Protein AF-A0A6I1Q854-F1 (afdb_monomer_lite)

Sequence (108 aa):
MSERVNPLLNLDDFATKTPEKKPKPAPEAIEKLAVENGFPSRQPGRVKEAEPARKQRRYTTGRNVQIPIKGTAETRAILDALADELHEPLGEVLARALAALRRELDAK

Structure (mmCIF, N/CA/C/O backbone):
data_AF-A0A6I1Q854-F1
#
_entry.id   AF-A0A6I1Q854-F1
#
loop_
_atom_site.group_PDB
_atom_site.id
_atom_site.type_symbol
_atom_site.label_atom_id
_atom_site.label_alt_id
_atom_site.label_comp_id
_atom_site.label_asym_id
_atom_site.label_entity_id
_atom_site.label_seq_id
_atom_site.pdbx_PDB_ins_code
_atom_site.Cartn_x
_atom_site.Cartn_y
_atom_site.Cartn_z
_atom_site.occupancy
_atom_site.B_iso_or_equiv
_atom_site.auth_seq_id
_atom_site.auth_comp_id
_atom_site.auth_asym_id
_atom_site.auth_atom_id
_atom_site.pdbx_PDB_model_num
ATOM 1 N N . MET A 1 1 ? -7.515 -8.474 -80.815 1.00 44.38 1 MET A N 1
ATOM 2 C CA . MET A 1 1 ? -7.045 -9.01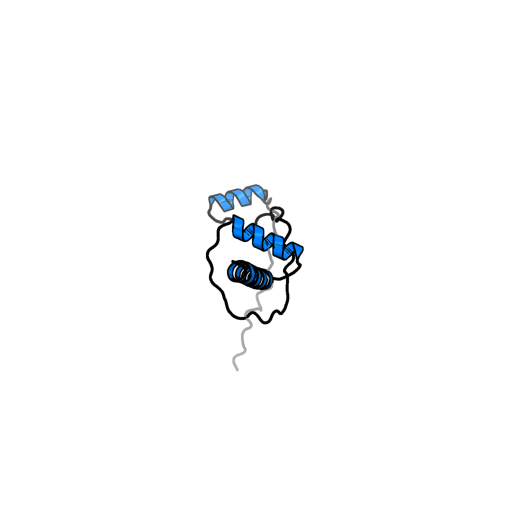4 -79.523 1.00 44.38 1 MET A CA 1
ATOM 3 C C . MET A 1 1 ? -5.680 -8.397 -79.263 1.00 44.38 1 MET A C 1
ATOM 5 O O . MET A 1 1 ? -4.731 -8.814 -79.906 1.00 44.38 1 MET A O 1
ATOM 9 N N . SER A 1 2 ? -5.590 -7.330 -78.459 1.00 60.78 2 SER A N 1
ATOM 10 C CA . SER A 1 2 ? -4.287 -6.733 -78.125 1.00 60.78 2 SER A CA 1
ATOM 11 C C . SER A 1 2 ? -3.574 -7.636 -77.133 1.00 60.78 2 SER A C 1
ATOM 13 O O . SER A 1 2 ? -4.046 -7.837 -76.014 1.00 60.78 2 SER A O 1
ATOM 15 N N . GLU A 1 3 ? -2.464 -8.204 -77.580 1.00 76.94 3 GLU A N 1
ATOM 16 C CA . GLU A 1 3 ? -1.572 -9.007 -76.760 1.00 76.94 3 GLU A CA 1
ATOM 17 C C . GLU A 1 3 ? -0.906 -8.106 -75.709 1.00 76.94 3 GLU A C 1
ATOM 19 O O . GLU A 1 3 ? -0.458 -6.996 -76.009 1.00 76.94 3 GLU A O 1
ATOM 24 N N . ARG A 1 4 ? -0.921 -8.532 -74.442 1.00 78.50 4 ARG A N 1
ATOM 25 C CA . ARG A 1 4 ? -0.345 -7.753 -73.339 1.00 78.50 4 ARG A CA 1
ATOM 26 C C . ARG A 1 4 ? 1.177 -7.828 -73.427 1.00 78.50 4 ARG A C 1
ATOM 28 O O . ARG A 1 4 ? 1.744 -8.902 -73.266 1.00 78.50 4 ARG A O 1
ATOM 35 N N . VAL A 1 5 ? 1.826 -6.686 -73.634 1.00 81.38 5 VAL A N 1
ATOM 36 C CA . VAL A 1 5 ? 3.290 -6.575 -73.597 1.00 81.38 5 VAL A CA 1
ATOM 37 C C . VAL A 1 5 ? 3.774 -6.858 -72.175 1.00 81.38 5 VAL A C 1
ATOM 39 O O . VAL A 1 5 ? 3.310 -6.224 -71.226 1.00 81.38 5 VAL A O 1
ATOM 42 N N . ASN A 1 6 ? 4.689 -7.817 -72.020 1.00 79.19 6 ASN A N 1
ATOM 43 C CA . ASN A 1 6 ? 5.281 -8.144 -70.727 1.00 79.19 6 ASN A CA 1
ATOM 44 C C . ASN A 1 6 ? 6.451 -7.181 -70.429 1.00 79.19 6 ASN A C 1
ATOM 46 O O . ASN A 1 6 ? 7.467 -7.240 -71.122 1.00 79.19 6 ASN A O 1
ATOM 50 N N . PRO A 1 7 ? 6.348 -6.312 -69.404 1.00 77.31 7 PRO A N 1
ATOM 51 C CA . PRO A 1 7 ? 7.379 -5.320 -69.091 1.00 77.31 7 PRO A CA 1
ATOM 52 C C . PRO A 1 7 ? 8.654 -5.925 -68.480 1.00 77.31 7 PRO A C 1
ATOM 54 O O . PRO A 1 7 ? 9.632 -5.210 -68.293 1.00 77.31 7 PRO A O 1
ATOM 57 N N . LEU A 1 8 ? 8.654 -7.221 -68.156 1.00 80.25 8 LEU A N 1
ATOM 58 C CA . LEU A 1 8 ? 9.764 -7.909 -67.489 1.00 80.25 8 LEU A CA 1
ATOM 59 C C . LEU A 1 8 ? 10.695 -8.655 -68.462 1.00 80.25 8 LEU A C 1
ATOM 61 O O . LEU A 1 8 ? 11.633 -9.303 -68.016 1.00 80.25 8 LEU A O 1
ATOM 65 N N . LEU A 1 9 ? 10.453 -8.569 -69.776 1.00 80.19 9 LEU A N 1
ATOM 66 C CA . LEU A 1 9 ? 11.263 -9.241 -70.804 1.00 80.19 9 LEU A CA 1
ATOM 67 C C . LEU A 1 9 ? 12.691 -8.680 -70.945 1.00 80.19 9 LEU A C 1
ATOM 69 O O . LEU A 1 9 ? 13.537 -9.362 -71.500 1.00 80.19 9 LEU A O 1
ATOM 73 N N . ASN A 1 10 ? 12.969 -7.474 -70.437 1.00 77.44 10 ASN A N 1
ATOM 74 C CA . ASN A 1 10 ? 14.275 -6.807 -70.553 1.00 77.44 10 ASN A CA 1
ATOM 75 C C . ASN A 1 10 ? 14.993 -6.691 -69.193 1.00 77.44 10 ASN A C 1
ATOM 77 O O . ASN A 1 10 ? 15.516 -5.630 -68.854 1.00 77.44 10 ASN A O 1
ATOM 81 N N . LEU A 1 11 ? 14.953 -7.743 -68.370 1.00 77.69 11 LEU A N 1
ATOM 82 C CA . LEU A 1 11 ? 15.587 -7.763 -67.041 1.00 77.69 11 LEU A CA 1
ATOM 83 C C . LEU A 1 11 ? 16.919 -8.523 -67.000 1.00 77.69 11 LEU A C 1
ATOM 85 O O . LEU A 1 11 ? 17.516 -8.618 -65.930 1.00 77.69 11 LEU A O 1
ATOM 89 N N . ASP A 1 12 ? 17.404 -9.026 -68.135 1.00 78.31 12 ASP A N 1
ATOM 90 C CA . ASP A 1 12 ? 18.628 -9.838 -68.191 1.00 78.31 12 ASP A CA 1
ATOM 91 C C . ASP A 1 12 ? 19.890 -9.058 -67.772 1.00 78.31 12 ASP A C 1
ATOM 93 O O . ASP A 1 12 ? 20.829 -9.638 -67.231 1.00 78.31 12 ASP A O 1
ATOM 97 N N . ASP A 1 13 ? 19.877 -7.728 -67.912 1.00 76.56 13 ASP A N 1
ATOM 98 C CA . ASP A 1 13 ? 20.961 -6.837 -67.475 1.00 76.56 13 ASP A CA 1
ATOM 99 C C . ASP A 1 13 ? 20.824 -6.373 -66.009 1.00 76.56 13 ASP A C 1
ATOM 101 O O . ASP A 1 13 ? 21.646 -5.600 -65.501 1.00 76.56 13 ASP A O 1
ATOM 105 N N . PHE A 1 14 ? 19.789 -6.824 -65.288 1.00 79.00 14 PHE A N 1
ATOM 106 C CA . PHE A 1 14 ? 19.584 -6.478 -63.883 1.00 79.00 14 PHE A CA 1
ATOM 107 C C . PHE A 1 14 ? 20.485 -7.326 -62.973 1.00 79.00 14 PHE A C 1
ATOM 109 O O . PHE A 1 14 ? 20.056 -8.286 -62.334 1.00 79.00 14 PHE A O 1
ATOM 116 N N . ALA A 1 15 ? 21.760 -6.950 -62.887 1.00 79.75 15 ALA A N 1
ATOM 117 C CA . ALA A 1 15 ? 22.711 -7.546 -61.954 1.00 79.75 15 ALA A CA 1
ATOM 118 C C . ALA A 1 15 ? 22.871 -6.685 -60.690 1.00 79.75 15 ALA A C 1
ATOM 120 O O . ALA A 1 15 ? 23.130 -5.479 -60.747 1.00 79.75 15 ALA A O 1
ATOM 121 N N . THR A 1 16 ? 22.772 -7.305 -59.511 1.00 79.88 16 THR A N 1
ATOM 122 C CA . THR A 1 16 ? 23.105 -6.632 -58.248 1.00 79.88 16 THR A CA 1
ATOM 123 C C . THR A 1 16 ? 24.612 -6.415 -58.161 1.00 79.88 16 THR A C 1
ATOM 125 O O . THR A 1 16 ? 25.382 -7.367 -58.290 1.00 79.88 16 THR A O 1
ATOM 128 N N . LYS A 1 17 ? 25.051 -5.181 -57.889 1.00 81.50 17 LYS A N 1
ATOM 129 C CA . LYS A 1 17 ? 26.473 -4.887 -57.658 1.00 81.50 17 LYS A CA 1
ATOM 130 C C . LYS A 1 17 ? 26.996 -5.705 -56.476 1.00 81.50 17 LYS A C 1
ATOM 132 O O . LYS A 1 17 ? 26.356 -5.756 -55.424 1.00 81.50 17 LYS A O 1
ATOM 137 N N . THR A 1 18 ? 28.176 -6.301 -56.626 1.00 77.88 18 THR A N 1
ATOM 138 C CA . THR A 1 18 ? 28.878 -6.955 -55.517 1.00 77.88 18 THR A CA 1
ATOM 139 C C . THR A 1 18 ? 29.158 -5.935 -54.414 1.00 77.88 18 THR A C 1
ATOM 141 O O . THR A 1 18 ? 29.731 -4.881 -54.703 1.00 77.88 18 THR A O 1
ATOM 144 N N . PRO A 1 19 ? 28.760 -6.202 -53.158 1.00 74.19 19 PRO A N 1
ATOM 145 C CA . PRO A 1 19 ? 28.925 -5.237 -52.085 1.00 74.19 19 PRO A CA 1
ATOM 146 C C . PRO A 1 19 ? 30.409 -5.069 -51.754 1.00 74.19 19 PRO A C 1
ATOM 148 O O . PRO A 1 19 ? 31.057 -5.974 -51.225 1.00 74.19 19 PRO A O 1
ATOM 151 N N . GLU A 1 20 ? 30.944 -3.884 -52.029 1.00 77.25 20 GLU A N 1
ATOM 152 C CA . GLU A 1 20 ? 32.246 -3.472 -51.517 1.00 77.25 20 GLU A CA 1
ATOM 153 C C . GLU A 1 20 ? 32.167 -3.359 -49.989 1.00 77.25 20 GLU A C 1
ATOM 155 O O . GLU A 1 20 ? 31.351 -2.612 -49.436 1.00 77.25 20 GLU A O 1
ATOM 160 N N . LYS A 1 21 ? 33.013 -4.113 -49.280 1.00 70.44 21 LYS A N 1
ATOM 161 C CA . LYS A 1 21 ? 33.097 -4.060 -47.816 1.00 70.44 21 LYS A CA 1
ATOM 162 C C . LYS A 1 21 ? 33.810 -2.778 -47.390 1.00 70.44 21 LYS A C 1
ATOM 164 O O . LYS A 1 21 ? 35.002 -2.788 -47.099 1.00 70.44 21 LYS A O 1
ATOM 169 N N . LYS A 1 22 ? 33.076 -1.667 -47.337 1.00 76.62 22 LYS A N 1
ATOM 170 C CA . LYS A 1 22 ? 33.563 -0.445 -46.685 1.00 76.62 22 LYS A CA 1
ATOM 171 C C . LYS A 1 22 ? 33.816 -0.731 -45.197 1.00 76.62 22 LYS A C 1
ATOM 173 O O . LYS A 1 22 ? 33.006 -1.438 -44.583 1.00 76.62 22 LYS A O 1
ATOM 178 N N . PRO A 1 23 ? 34.905 -0.209 -44.604 1.00 77.56 23 PRO A N 1
ATOM 179 C CA . PRO A 1 23 ? 35.154 -0.374 -43.179 1.00 77.56 23 PRO A CA 1
ATOM 180 C C . PRO A 1 23 ? 34.012 0.283 -42.402 1.00 77.56 23 PRO A C 1
ATOM 182 O O . PRO A 1 23 ? 33.728 1.469 -42.573 1.00 77.56 23 PRO A O 1
ATOM 185 N N . LYS A 1 24 ? 33.317 -0.506 -41.579 1.00 77.06 24 LYS A N 1
ATOM 186 C CA . LYS A 1 24 ? 32.287 0.029 -40.688 1.00 77.06 24 LYS A CA 1
ATOM 187 C C . LYS A 1 24 ? 32.988 0.770 -39.544 1.00 77.06 24 LYS A C 1
ATOM 189 O O . LYS A 1 24 ? 33.912 0.198 -38.963 1.00 77.06 24 LYS A O 1
ATOM 194 N N . PRO A 1 25 ? 32.582 2.008 -39.215 1.00 80.19 25 PRO A N 1
ATOM 195 C CA . PRO A 1 25 ? 33.110 2.701 -38.048 1.00 80.19 25 PRO A CA 1
ATOM 196 C C . PRO A 1 25 ? 32.794 1.919 -36.766 1.00 80.19 25 PRO A C 1
ATOM 198 O O . PRO A 1 25 ? 31.833 1.147 -36.715 1.00 80.19 25 PRO A O 1
ATOM 201 N N . ALA A 1 26 ? 33.617 2.119 -35.735 1.00 85.19 26 ALA A N 1
ATOM 202 C CA . ALA A 1 26 ? 33.412 1.499 -34.431 1.00 85.19 26 ALA A CA 1
ATOM 203 C C . ALA A 1 26 ? 32.026 1.875 -33.865 1.00 85.19 26 ALA A C 1
ATOM 205 O O . ALA A 1 26 ? 31.607 3.027 -34.015 1.00 85.19 26 ALA A O 1
ATOM 206 N N . PRO A 1 27 ? 31.321 0.946 -33.196 1.00 79.88 27 PRO A N 1
ATOM 207 C CA . PRO A 1 27 ? 29.960 1.174 -32.704 1.00 79.88 27 PRO A CA 1
ATOM 208 C C . PRO A 1 27 ? 29.870 2.377 -31.753 1.00 79.88 27 PRO A C 1
ATOM 210 O O . PRO A 1 27 ? 28.930 3.158 -31.842 1.00 79.88 27 PRO A O 1
ATOM 213 N N . GLU A 1 28 ? 30.902 2.608 -30.940 1.00 82.75 28 GLU A N 1
ATOM 214 C CA . GLU A 1 28 ? 30.983 3.764 -30.039 1.00 82.75 28 GLU A CA 1
ATOM 215 C C . GLU A 1 28 ? 30.990 5.109 -30.780 1.00 82.75 28 GLU A C 1
ATOM 217 O O . GLU A 1 28 ? 30.422 6.090 -30.306 1.00 82.75 28 GLU A O 1
ATOM 222 N N . ALA A 1 29 ? 31.622 5.178 -31.957 1.00 84.62 29 ALA A N 1
ATOM 223 C CA . ALA A 1 29 ? 31.637 6.396 -32.766 1.00 84.62 29 ALA A CA 1
ATOM 224 C C . ALA A 1 29 ? 30.247 6.689 -33.351 1.00 8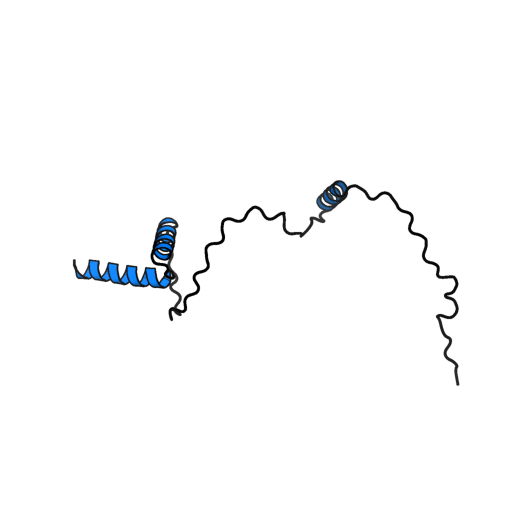4.62 29 ALA A C 1
ATOM 226 O O . ALA A 1 29 ? 29.848 7.846 -33.451 1.00 84.62 29 ALA A O 1
ATOM 227 N N . ILE A 1 30 ? 29.495 5.638 -33.688 1.00 83.38 30 ILE A N 1
ATOM 228 C CA . ILE A 1 30 ? 28.117 5.744 -34.177 1.00 83.38 30 ILE A CA 1
ATOM 229 C C . ILE A 1 30 ? 27.196 6.234 -33.055 1.00 83.38 30 ILE A C 1
ATOM 231 O O . ILE A 1 30 ? 26.368 7.107 -33.291 1.00 83.38 30 ILE A O 1
ATOM 235 N N . GLU A 1 31 ? 27.362 5.720 -31.834 1.00 83.19 31 GLU A N 1
ATOM 236 C CA . GLU A 1 31 ? 26.575 6.151 -30.673 1.00 83.19 31 GLU A CA 1
ATOM 237 C C . GLU A 1 31 ? 26.831 7.617 -30.310 1.00 83.19 31 GLU A C 1
ATOM 239 O O . GLU A 1 31 ? 25.876 8.362 -30.091 1.00 83.19 31 GLU A O 1
ATOM 244 N N . LYS A 1 32 ? 28.095 8.063 -30.316 1.00 85.00 32 LYS A N 1
ATOM 245 C CA . LYS A 1 32 ? 28.443 9.477 -30.082 1.00 85.00 32 LYS A CA 1
ATOM 246 C C . LYS A 1 32 ? 27.799 10.394 -31.119 1.00 85.00 32 LYS A C 1
ATOM 248 O O . LYS A 1 32 ? 27.117 11.344 -30.745 1.00 85.00 32 LYS A O 1
ATOM 253 N N . LEU A 1 33 ? 27.927 10.054 -32.404 1.00 86.62 33 LEU A N 1
ATOM 254 C CA . LEU A 1 33 ? 27.284 10.795 -33.492 1.00 86.62 33 LEU A CA 1
ATOM 255 C C . LEU A 1 33 ? 25.759 10.810 -33.351 1.00 86.62 33 LEU A C 1
ATOM 257 O O . LEU A 1 33 ? 25.133 11.842 -33.576 1.00 86.62 33 LEU A O 1
ATOM 261 N N . ALA A 1 34 ? 25.147 9.689 -32.975 1.00 86.56 34 ALA A N 1
ATOM 262 C CA . ALA A 1 34 ? 23.706 9.608 -32.784 1.00 86.56 34 ALA A CA 1
ATOM 263 C C . ALA A 1 34 ? 23.235 10.535 -31.652 1.00 86.56 34 ALA A C 1
ATOM 265 O O . ALA A 1 34 ? 22.248 11.245 -31.820 1.00 86.56 34 ALA A O 1
ATOM 266 N N . VAL A 1 35 ? 23.967 10.594 -30.535 1.00 85.06 35 VAL A N 1
ATOM 267 C CA . VAL A 1 35 ? 23.671 11.515 -29.427 1.00 85.06 35 VAL A CA 1
ATOM 268 C C . VAL A 1 35 ? 23.845 12.975 -29.853 1.00 85.06 35 VAL A C 1
ATOM 270 O O . VAL A 1 35 ? 22.939 13.775 -29.627 1.00 85.06 35 VAL A O 1
ATOM 273 N N . GLU A 1 36 ? 24.954 13.318 -30.512 1.00 87.81 36 GLU A N 1
ATOM 274 C CA . GLU A 1 36 ? 25.235 14.680 -30.996 1.00 87.81 36 GLU A CA 1
ATOM 275 C C . GLU A 1 36 ? 24.181 15.182 -31.995 1.00 87.81 36 GLU A C 1
ATOM 277 O O . GLU A 1 36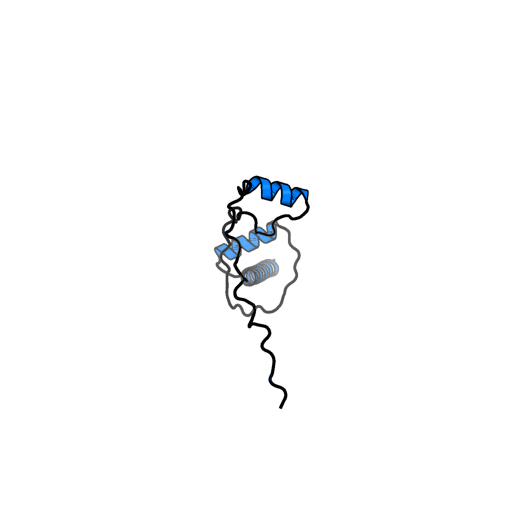 ? 23.809 16.353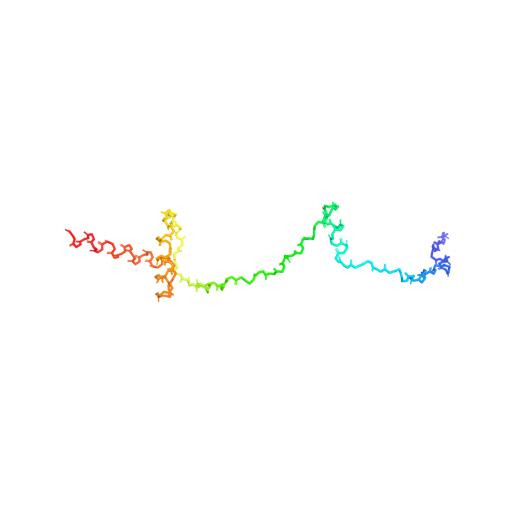 -31.970 1.00 87.81 36 GLU A O 1
ATOM 282 N N . ASN A 1 37 ? 23.651 14.291 -32.839 1.00 90.44 37 ASN A N 1
ATOM 283 C CA . ASN A 1 37 ? 22.628 14.613 -33.837 1.00 90.44 37 ASN A CA 1
ATOM 284 C C . ASN A 1 37 ? 21.185 14.474 -33.312 1.00 90.44 37 ASN A C 1
ATOM 286 O O . ASN A 1 37 ? 20.240 14.566 -34.093 1.00 90.44 37 ASN A O 1
ATOM 290 N N . GLY A 1 38 ? 20.986 14.240 -32.010 1.00 84.56 38 GLY A N 1
ATOM 291 C CA . GLY A 1 38 ? 19.646 14.170 -31.417 1.00 84.56 38 GLY A CA 1
ATOM 292 C C . GLY A 1 38 ? 18.866 12.889 -31.738 1.00 84.56 38 GLY A C 1
ATOM 293 O O . GLY A 1 38 ? 17.641 12.868 -31.619 1.00 84.56 38 GLY A O 1
ATOM 294 N N . PHE A 1 39 ? 19.561 11.805 -32.085 1.00 83.50 39 PHE A N 1
ATOM 295 C CA . PHE A 1 39 ? 19.022 10.453 -32.261 1.00 83.50 39 PHE A CA 1
ATOM 296 C C . PHE A 1 39 ? 19.454 9.510 -31.118 1.00 83.50 39 PHE A C 1
ATOM 298 O O . PHE A 1 39 ? 20.101 8.491 -31.372 1.00 83.50 39 PHE A O 1
ATOM 305 N N . PRO A 1 40 ? 19.123 9.793 -29.842 1.00 80.31 40 PRO A N 1
ATOM 306 C CA . PRO A 1 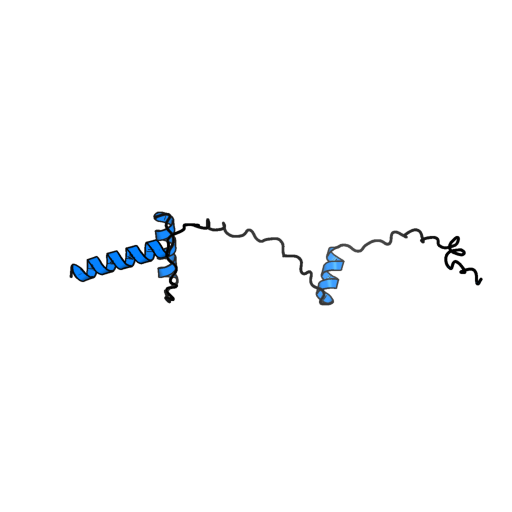40 ? 19.464 8.889 -28.752 1.00 80.31 40 PRO A CA 1
ATOM 307 C C . PRO A 1 40 ? 18.717 7.553 -28.898 1.00 80.31 40 PRO A C 1
ATOM 309 O O . PRO A 1 40 ? 17.538 7.506 -29.264 1.00 80.31 40 PRO A O 1
ATOM 312 N N . SER A 1 41 ? 19.401 6.453 -28.578 1.00 78.12 41 SER A N 1
ATOM 313 C CA . SER A 1 41 ? 18.796 5.119 -28.566 1.00 78.12 41 SER A CA 1
ATOM 314 C C . SER A 1 41 ? 17.648 5.053 -27.556 1.00 78.12 41 SER A C 1
ATOM 316 O O . SER A 1 41 ? 17.784 5.477 -26.410 1.00 78.12 41 SER A O 1
ATOM 318 N N . ARG A 1 42 ? 16.514 4.476 -27.971 1.00 76.62 42 ARG A N 1
ATOM 319 C CA . ARG A 1 42 ? 15.378 4.152 -27.087 1.00 76.62 42 ARG A CA 1
ATOM 320 C C . ARG A 1 42 ? 15.502 2.772 -26.449 1.00 76.62 42 ARG A C 1
ATOM 322 O O . ARG A 1 42 ? 14.550 2.305 -25.824 1.00 76.62 42 ARG A O 1
ATOM 329 N N . GLN A 1 43 ? 16.623 2.082 -26.657 1.00 76.44 43 GLN A N 1
ATOM 330 C CA . GLN A 1 43 ? 16.833 0.801 -26.004 1.00 76.44 43 GLN A CA 1
ATOM 331 C C . GLN A 1 43 ? 16.816 1.010 -24.487 1.00 76.44 43 GLN A C 1
ATOM 333 O O . GLN A 1 43 ? 17.394 1.987 -24.002 1.00 76.44 43 GLN A O 1
ATOM 338 N N . PRO A 1 44 ? 16.139 0.127 -23.734 1.00 69.00 44 PRO A N 1
ATOM 339 C CA . PRO A 1 44 ? 16.194 0.194 -22.287 1.00 69.00 44 PRO A CA 1
ATOM 340 C C . PRO A 1 44 ? 17.665 0.135 -21.870 1.00 69.00 44 PRO A C 1
ATOM 342 O O . PRO A 1 44 ? 18.399 -0.760 -22.294 1.00 69.00 44 PRO A O 1
ATOM 345 N N . GLY A 1 45 ? 18.103 1.118 -21.079 1.00 70.81 45 GLY A N 1
ATOM 346 C CA . GLY A 1 45 ? 19.446 1.109 -20.510 1.00 70.81 45 GLY A CA 1
ATOM 347 C C . GLY A 1 45 ? 19.692 -0.212 -19.784 1.00 70.81 45 GLY A C 1
ATOM 348 O O . GLY A 1 45 ? 18.753 -0.820 -19.264 1.00 70.81 45 GLY A O 1
ATOM 349 N N . ARG A 1 46 ? 20.950 -0.670 -19.771 1.00 67.06 46 ARG A N 1
ATOM 350 C CA . ARG A 1 46 ? 21.362 -1.898 -19.078 1.00 67.06 46 ARG A CA 1
ATOM 351 C C . ARG A 1 46 ? 20.746 -1.884 -17.677 1.00 67.06 46 ARG A C 1
ATOM 353 O O . ARG A 1 46 ? 20.998 -0.952 -16.915 1.00 67.06 46 ARG A O 1
ATOM 360 N N . VAL A 1 47 ? 19.866 -2.851 -17.409 1.00 61.16 47 VAL A N 1
ATOM 361 C CA . VAL A 1 47 ? 19.042 -2.907 -16.197 1.00 61.16 47 VAL A CA 1
ATOM 362 C C . VAL A 1 47 ? 19.980 -2.808 -14.997 1.00 61.16 47 VAL A C 1
ATOM 364 O O . VAL A 1 47 ? 20.767 -3.720 -14.756 1.00 61.16 47 VAL A O 1
ATOM 367 N N . LYS A 1 48 ? 19.950 -1.673 -14.289 1.00 64.25 48 LYS A N 1
ATOM 368 C CA . LYS A 1 48 ? 20.563 -1.575 -12.961 1.00 64.25 48 LYS A CA 1
ATOM 369 C C . LYS A 1 48 ? 19.885 -2.636 -12.108 1.00 64.25 48 LYS A C 1
ATOM 371 O O . LYS A 1 48 ? 18.662 -2.746 -12.186 1.00 64.25 48 LYS A O 1
ATOM 376 N N . GLU A 1 49 ? 20.670 -3.420 -11.376 1.00 62.69 49 GLU A N 1
ATOM 377 C CA . GLU A 1 49 ? 20.185 -4.483 -10.494 1.00 62.69 49 GLU A CA 1
ATOM 378 C C . GLU A 1 49 ? 18.997 -3.957 -9.685 1.00 62.69 49 GLU A C 1
ATOM 380 O O . GLU A 1 49 ? 19.138 -3.075 -8.838 1.00 62.69 49 GLU A O 1
ATOM 385 N N . ALA A 1 50 ? 17.799 -4.404 -10.062 1.00 63.91 50 ALA A N 1
ATOM 386 C CA . ALA A 1 50 ? 16.575 -3.955 -9.435 1.00 63.91 50 ALA A CA 1
ATOM 387 C C . ALA A 1 50 ? 16.544 -4.534 -8.021 1.00 63.91 50 ALA A C 1
ATOM 389 O O . ALA A 1 50 ? 16.828 -5.719 -7.832 1.00 63.91 50 ALA A O 1
ATOM 390 N N . GLU A 1 51 ? 16.189 -3.699 -7.045 1.00 71.62 51 GLU A N 1
ATOM 391 C CA . GLU A 1 51 ? 15.906 -4.145 -5.682 1.00 71.62 51 GLU A CA 1
ATOM 392 C C . GLU A 1 51 ? 14.983 -5.376 -5.710 1.00 71.62 51 GLU A C 1
ATOM 394 O O . GLU A 1 51 ? 14.107 -5.464 -6.583 1.00 71.62 51 GLU A O 1
ATOM 399 N N . PRO A 1 52 ? 15.169 -6.348 -4.794 1.00 64.88 52 PRO A N 1
ATOM 400 C CA . PRO A 1 52 ? 14.431 -7.600 -4.836 1.00 64.88 52 PRO A CA 1
ATOM 401 C C . PRO A 1 52 ? 12.930 -7.317 -4.861 1.00 64.88 52 PRO A C 1
ATOM 403 O O . PRO A 1 52 ? 12.370 -6.714 -3.943 1.00 64.88 52 PRO A O 1
ATOM 406 N N . ALA A 1 53 ? 12.279 -7.751 -5.943 1.00 66.12 53 ALA A N 1
ATOM 407 C CA . ALA A 1 53 ? 10.854 -7.556 -6.138 1.00 66.12 53 ALA A CA 1
ATOM 408 C C . ALA A 1 53 ? 10.097 -8.184 -4.961 1.00 66.12 53 ALA A C 1
ATOM 410 O O . ALA A 1 53 ? 10.133 -9.402 -4.757 1.00 66.12 53 ALA A O 1
ATOM 411 N N . ARG A 1 54 ? 9.418 -7.346 -4.167 1.00 67.94 54 ARG A N 1
ATOM 412 C CA . ARG A 1 54 ? 8.601 -7.807 -3.040 1.00 67.94 54 ARG A CA 1
ATOM 413 C C . ARG A 1 54 ? 7.581 -8.828 -3.555 1.00 67.94 54 ARG A C 1
ATOM 415 O O . ARG A 1 54 ? 6.873 -8.562 -4.529 1.00 67.94 54 ARG A O 1
ATOM 422 N N . LYS A 1 55 ? 7.507 -10.001 -2.912 1.00 71.94 55 LYS A N 1
ATOM 423 C CA . LYS A 1 55 ? 6.565 -11.069 -3.286 1.00 71.94 55 LYS A CA 1
ATOM 424 C C . LYS A 1 55 ? 5.139 -10.515 -3.289 1.00 71.94 55 LYS A C 1
ATOM 426 O O . LYS A 1 55 ? 4.638 -10.047 -2.269 1.00 71.94 55 LYS A O 1
ATOM 431 N N . GLN A 1 56 ? 4.481 -10.570 -4.446 1.00 63.81 56 GLN A N 1
ATOM 432 C CA . GLN A 1 56 ? 3.125 -10.057 -4.601 1.00 63.81 56 GLN A CA 1
ATOM 433 C C . GLN A 1 56 ? 2.140 -10.962 -3.847 1.00 63.81 56 GLN A C 1
ATOM 435 O O . GLN A 1 56 ? 1.923 -12.112 -4.225 1.00 63.81 56 GLN A O 1
ATOM 440 N N . ARG A 1 57 ? 1.527 -10.438 -2.783 1.00 67.31 57 ARG A N 1
ATOM 441 C CA . ARG A 1 57 ? 0.545 -11.163 -1.967 1.00 67.31 57 ARG A CA 1
ATOM 442 C C . ARG A 1 57 ? -0.810 -11.173 -2.674 1.00 67.31 57 ARG A C 1
ATOM 444 O O . ARG A 1 57 ? -1.539 -10.183 -2.648 1.00 67.31 57 ARG A O 1
ATOM 451 N N . ARG A 1 58 ? -1.131 -12.272 -3.358 1.00 65.75 58 ARG A N 1
ATOM 452 C CA . ARG A 1 58 ? -2.417 -12.459 -4.046 1.00 65.75 58 ARG A CA 1
ATOM 453 C C . ARG A 1 58 ? -3.350 -13.280 -3.159 1.00 65.75 58 ARG A C 1
ATOM 455 O O . ARG A 1 58 ? -3.262 -14.500 -3.144 1.00 65.75 58 ARG A O 1
ATOM 462 N N . TYR A 1 59 ? -4.245 -12.601 -2.446 1.00 63.22 59 TYR A N 1
ATOM 463 C CA . TYR A 1 59 ? -5.290 -13.227 -1.633 1.00 63.22 59 TYR A CA 1
ATOM 464 C C . TYR A 1 59 ? -6.656 -12.632 -1.984 1.00 63.22 59 TYR A C 1
ATOM 466 O O . TYR A 1 59 ? -6.806 -11.412 -2.078 1.00 63.22 59 TYR A O 1
ATOM 474 N N . THR A 1 60 ? -7.670 -13.478 -2.158 1.00 61.69 60 THR A N 1
ATOM 475 C CA . THR A 1 60 ? -9.064 -13.053 -2.340 1.00 61.69 60 THR A CA 1
ATOM 476 C C . THR A 1 60 ? -9.687 -12.800 -0.972 1.00 61.69 60 THR A C 1
ATOM 478 O O . THR A 1 60 ? -10.042 -13.743 -0.274 1.00 61.69 60 THR A O 1
ATOM 481 N N . THR A 1 61 ? -9.798 -11.535 -0.564 1.00 65.75 61 THR A N 1
ATOM 482 C CA . THR A 1 61 ? -10.257 -11.185 0.796 1.00 65.75 61 THR A CA 1
ATOM 483 C C . THR A 1 61 ? -11.646 -10.554 0.876 1.00 65.75 61 THR A C 1
ATOM 485 O O . THR A 1 61 ? -12.056 -10.121 1.945 1.00 65.75 61 THR A O 1
ATOM 488 N N . GLY A 1 62 ? -12.377 -10.454 -0.241 1.00 73.69 62 GLY A N 1
ATOM 489 C CA . GLY A 1 62 ? -13.718 -9.846 -0.269 1.00 73.69 62 GLY A CA 1
ATOM 490 C C . GLY A 1 62 ? -13.757 -8.336 0.024 1.00 73.69 62 GLY A C 1
ATOM 491 O O . GLY A 1 62 ? -14.824 -7.734 -0.011 1.00 73.69 62 GLY A O 1
ATOM 492 N N . ARG A 1 63 ? -12.603 -7.700 0.273 1.00 76.06 63 ARG A N 1
ATOM 493 C CA . ARG A 1 63 ? -12.455 -6.259 0.524 1.00 76.06 63 ARG A CA 1
ATOM 494 C C . ARG A 1 63 ? -12.482 -5.485 -0.791 1.00 76.06 63 ARG A C 1
ATOM 496 O O . ARG A 1 63 ? -11.451 -5.323 -1.438 1.00 76.06 63 ARG A O 1
ATOM 503 N N . ASN A 1 64 ? -13.668 -5.038 -1.192 1.00 80.50 64 ASN A N 1
ATOM 504 C CA . ASN A 1 64 ? -13.916 -4.337 -2.458 1.00 80.50 64 ASN A CA 1
ATOM 505 C C . ASN A 1 64 ? -14.097 -2.813 -2.316 1.00 80.50 64 ASN A C 1
ATOM 507 O O . ASN A 1 64 ? -14.202 -2.124 -3.328 1.00 80.50 64 ASN A O 1
ATOM 511 N N . VAL A 1 65 ? -14.123 -2.276 -1.092 1.00 84.25 65 VAL A N 1
ATOM 512 C CA . VAL A 1 65 ? -14.244 -0.832 -0.840 1.00 84.25 65 VAL A CA 1
ATOM 513 C C . VAL A 1 65 ? -12.857 -0.207 -0.691 1.00 84.25 65 VAL A C 1
ATOM 515 O O . VAL A 1 65 ? -12.056 -0.638 0.139 1.00 84.25 65 VAL A O 1
ATOM 518 N N . GLN A 1 66 ? -12.573 0.831 -1.478 1.00 85.88 66 GLN A N 1
ATOM 519 C CA . GLN A 1 66 ? -11.343 1.610 -1.350 1.00 85.88 66 GLN A CA 1
ATOM 520 C C . GLN A 1 66 ? -11.444 2.577 -0.164 1.00 85.88 66 GLN A C 1
ATOM 522 O O . GLN A 1 66 ? -12.405 3.334 -0.057 1.00 85.88 66 GLN A O 1
ATOM 527 N N . ILE A 1 67 ? -10.422 2.594 0.695 1.00 86.12 67 ILE A N 1
ATOM 528 C CA . ILE A 1 67 ? -10.334 3.502 1.844 1.00 86.12 67 ILE A CA 1
ATOM 529 C C . ILE A 1 67 ? -9.176 4.487 1.592 1.00 86.12 67 ILE A C 1
ATOM 531 O O . ILE A 1 67 ? -8.014 4.130 1.803 1.00 86.12 67 ILE A O 1
ATOM 535 N N . PRO A 1 68 ? -9.439 5.705 1.082 1.00 86.44 68 PRO A N 1
ATOM 536 C CA . PRO A 1 68 ? -8.389 6.677 0.798 1.00 86.44 68 PRO A CA 1
ATOM 537 C C . PRO A 1 68 ? -7.927 7.362 2.093 1.00 86.44 68 PRO A C 1
ATOM 539 O O . PRO A 1 68 ? -8.580 8.275 2.591 1.00 86.44 68 PRO A O 1
ATOM 542 N N . ILE A 1 69 ? -6.785 6.934 2.635 1.00 88.00 69 ILE A N 1
ATOM 543 C CA . ILE A 1 69 ? -6.183 7.508 3.849 1.00 88.00 69 ILE A CA 1
ATOM 544 C C . ILE A 1 69 ? -4.805 8.070 3.513 1.00 88.00 69 ILE A C 1
ATOM 546 O O . ILE A 1 69 ? -4.010 7.436 2.818 1.00 88.00 69 ILE A O 1
ATOM 550 N N . LYS A 1 70 ? -4.511 9.261 4.037 1.00 92.81 70 LYS A N 1
ATOM 551 C CA . LYS A 1 70 ? -3.160 9.825 4.039 1.00 92.81 70 LYS A CA 1
ATOM 552 C C . LYS A 1 70 ? -2.460 9.407 5.332 1.00 92.81 70 LYS A C 1
ATOM 554 O O . LYS A 1 70 ? -2.990 9.649 6.410 1.00 92.81 70 LYS A O 1
ATOM 559 N N . GLY A 1 71 ? -1.287 8.793 5.218 1.00 91.12 71 GLY A N 1
ATOM 560 C CA . GLY A 1 71 ? -0.428 8.425 6.347 1.00 91.12 71 GLY A CA 1
ATOM 561 C C . GLY A 1 71 ? 0.993 8.947 6.151 1.00 91.12 71 GLY A C 1
ATOM 562 O O . GLY A 1 71 ? 1.350 9.374 5.050 1.00 91.12 71 GLY A O 1
ATOM 563 N N . THR A 1 72 ? 1.803 8.915 7.208 1.00 96.38 72 THR A N 1
ATOM 564 C CA . THR A 1 72 ? 3.239 9.209 7.103 1.00 96.38 72 THR A CA 1
ATOM 565 C C . THR A 1 72 ? 3.986 8.022 6.484 1.00 96.38 72 THR A C 1
ATOM 567 O O . THR A 1 72 ? 3.464 6.903 6.406 1.00 96.38 72 THR A O 1
ATOM 570 N N . ALA A 1 73 ? 5.226 8.253 6.041 1.00 93.94 73 ALA A N 1
ATOM 571 C CA . ALA A 1 73 ? 6.091 7.181 5.543 1.00 93.94 73 ALA A CA 1
ATOM 572 C C . ALA A 1 73 ? 6.349 6.109 6.619 1.00 93.94 73 ALA A C 1
ATOM 574 O O . ALA A 1 73 ? 6.342 4.918 6.317 1.00 93.94 73 ALA A O 1
ATOM 575 N N . GLU A 1 74 ? 6.490 6.530 7.877 1.00 94.94 74 GLU A N 1
ATOM 576 C CA . GLU A 1 74 ? 6.686 5.647 9.030 1.00 94.94 74 GLU A CA 1
ATOM 577 C C . GLU A 1 74 ? 5.477 4.735 9.260 1.00 94.94 74 GLU A C 1
ATOM 579 O O . GLU A 1 74 ? 5.633 3.520 9.367 1.00 94.94 74 GLU A O 1
ATOM 584 N N . THR A 1 75 ? 4.254 5.284 9.243 1.00 94.12 75 THR A N 1
ATOM 585 C CA . THR A 1 75 ? 3.030 4.479 9.394 1.00 94.12 75 THR A CA 1
ATOM 586 C C . THR A 1 75 ? 2.911 3.437 8.286 1.00 94.12 75 THR A C 1
ATOM 588 O O . THR A 1 75 ? 2.506 2.303 8.539 1.00 94.12 75 THR A O 1
ATOM 591 N N . ARG A 1 76 ? 3.295 3.796 7.054 1.00 94.31 76 ARG A N 1
ATOM 592 C CA . ARG A 1 76 ? 3.294 2.857 5.931 1.00 94.31 76 ARG A CA 1
ATOM 593 C C . ARG A 1 76 ? 4.324 1.742 6.106 1.00 94.31 76 ARG A C 1
ATOM 595 O O . ARG A 1 76 ? 3.999 0.596 5.823 1.00 94.31 76 ARG A O 1
ATOM 602 N N . ALA A 1 77 ? 5.522 2.059 6.594 1.00 95.12 77 ALA A N 1
ATOM 603 C CA . ALA A 1 77 ? 6.556 1.062 6.861 1.00 95.12 77 ALA A CA 1
ATOM 604 C C . ALA A 1 77 ? 6.118 0.059 7.940 1.00 95.12 77 ALA A C 1
ATOM 606 O O . ALA A 1 77 ? 6.290 -1.144 7.759 1.00 95.12 77 ALA A O 1
ATOM 607 N N . ILE A 1 78 ? 5.487 0.540 9.017 1.00 95.44 78 ILE A N 1
ATOM 608 C CA . ILE A 1 78 ? 4.928 -0.316 10.075 1.00 95.44 78 ILE A CA 1
ATOM 609 C C . ILE A 1 78 ? 3.833 -1.228 9.511 1.00 95.44 78 ILE A C 1
ATOM 611 O O . ILE A 1 78 ? 3.823 -2.427 9.785 1.00 95.44 78 ILE A O 1
ATOM 615 N N . LEU A 1 79 ? 2.927 -0.679 8.697 1.00 93.94 79 LEU A N 1
ATOM 616 C CA . LEU A 1 79 ? 1.844 -1.453 8.092 1.00 93.94 79 LEU A CA 1
ATOM 617 C C . LEU A 1 79 ? 2.375 -2.534 7.137 1.00 93.94 79 LEU A C 1
ATOM 619 O O . LEU A 1 79 ? 1.891 -3.663 7.173 1.00 93.94 79 LEU A O 1
ATOM 623 N N . ASP A 1 80 ? 3.371 -2.204 6.309 1.00 93.00 80 ASP A N 1
ATOM 624 C CA . ASP A 1 80 ? 4.026 -3.158 5.408 1.00 93.00 80 ASP A CA 1
ATOM 625 C C . ASP A 1 80 ? 4.686 -4.302 6.199 1.00 93.00 80 ASP A C 1
ATOM 627 O O . ASP A 1 80 ? 4.454 -5.469 5.873 1.00 93.00 80 ASP A O 1
ATOM 631 N N . ALA A 1 81 ? 5.434 -3.968 7.261 1.00 94.88 81 ALA A N 1
ATOM 632 C CA . ALA A 1 81 ? 6.142 -4.923 8.115 1.00 94.88 81 ALA A CA 1
ATOM 633 C C . ALA A 1 81 ? 5.189 -5.876 8.851 1.00 94.88 81 ALA A C 1
ATOM 635 O O . ALA A 1 81 ? 5.369 -7.090 8.789 1.00 94.88 81 ALA A O 1
ATOM 636 N N . LEU A 1 82 ? 4.129 -5.347 9.473 1.00 95.38 82 LEU A N 1
ATOM 637 C CA . LEU A 1 82 ? 3.101 -6.170 10.122 1.00 95.38 82 LEU A CA 1
ATOM 638 C C . LEU A 1 82 ? 2.417 -7.103 9.127 1.00 95.38 82 LEU A C 1
ATOM 640 O O . LEU A 1 82 ? 2.104 -8.250 9.432 1.00 95.38 82 LEU A O 1
ATOM 644 N N . ALA A 1 83 ? 2.179 -6.615 7.915 1.00 93.44 83 ALA A N 1
ATOM 645 C CA . ALA A 1 83 ? 1.552 -7.414 6.888 1.00 93.44 83 ALA A CA 1
ATOM 646 C C . ALA A 1 83 ? 2.501 -8.512 6.361 1.00 93.44 83 ALA A C 1
ATOM 648 O O . ALA A 1 83 ? 2.022 -9.585 5.991 1.00 93.44 83 ALA A O 1
ATOM 649 N N . ASP A 1 84 ? 3.818 -8.268 6.314 1.00 92.19 84 ASP A N 1
ATOM 650 C CA . ASP A 1 84 ? 4.827 -9.298 6.010 1.00 92.19 84 ASP A CA 1
ATOM 651 C C . ASP A 1 84 ? 4.855 -10.371 7.104 1.00 92.19 84 ASP A C 1
ATOM 653 O O . ASP A 1 84 ? 4.767 -11.557 6.797 1.00 92.19 84 ASP A O 1
ATOM 657 N N . GLU A 1 85 ? 4.909 -9.959 8.371 1.00 94.25 85 GLU A N 1
ATOM 658 C CA . GLU A 1 85 ? 4.939 -10.858 9.528 1.00 94.25 85 GLU A CA 1
ATOM 659 C C . GLU A 1 85 ? 3.696 -11.758 9.578 1.00 94.25 85 GLU A C 1
ATOM 661 O O . GLU A 1 85 ? 3.800 -12.984 9.641 1.00 94.25 85 GLU A O 1
ATOM 666 N N . LEU A 1 86 ? 2.510 -11.161 9.439 1.00 90.81 86 LEU A N 1
ATOM 667 C CA . LEU A 1 86 ? 1.229 -11.871 9.474 1.00 90.81 86 LEU A CA 1
ATOM 668 C C . LEU A 1 86 ? 0.908 -12.625 8.176 1.00 90.81 86 LEU A C 1
ATOM 670 O O . LEU A 1 86 ? -0.081 -13.350 8.130 1.00 90.81 86 LEU A O 1
ATOM 674 N N . HIS A 1 87 ? 1.714 -12.461 7.121 1.00 90.06 87 HIS A N 1
ATOM 675 C CA . HIS A 1 87 ? 1.473 -13.032 5.789 1.00 90.06 87 HIS A CA 1
ATOM 676 C C . HIS A 1 87 ? 0.112 -12.641 5.183 1.00 90.06 87 HIS A C 1
ATOM 678 O O . HIS A 1 87 ? -0.439 -13.338 4.326 1.00 90.06 87 HIS A O 1
ATOM 684 N N . GLU A 1 88 ? -0.407 -11.484 5.579 1.00 88.88 88 GLU A N 1
ATOM 685 C CA . GLU A 1 88 ? -1.747 -11.002 5.258 1.00 88.88 88 GLU A CA 1
ATOM 686 C C . GLU A 1 88 ? -1.701 -9.776 4.331 1.00 88.88 88 GLU A C 1
ATOM 688 O O . GLU A 1 88 ? -0.682 -9.083 4.235 1.00 88.88 88 GLU A O 1
ATOM 693 N N . PRO A 1 89 ? -2.780 -9.476 3.588 1.00 90.56 89 PRO A N 1
ATOM 694 C CA . PRO A 1 89 ? -2.862 -8.241 2.819 1.00 90.56 89 PRO A CA 1
ATOM 695 C C . PRO A 1 89 ? -3.080 -7.029 3.735 1.00 90.56 89 PRO A C 1
ATOM 697 O O . PRO A 1 89 ? -3.718 -7.130 4.780 1.00 90.56 89 PRO A O 1
ATOM 700 N N . LEU A 1 90 ? -2.633 -5.848 3.294 1.00 90.00 90 LEU A N 1
ATOM 701 C CA . LEU A 1 90 ? -2.693 -4.597 4.072 1.00 90.00 90 LEU A CA 1
ATOM 702 C C . LEU A 1 90 ? -4.098 -4.279 4.614 1.00 90.00 90 LEU A C 1
ATOM 704 O O . LEU A 1 90 ? -4.237 -3.773 5.723 1.00 90.00 90 LEU A O 1
ATOM 708 N N . GLY A 1 91 ?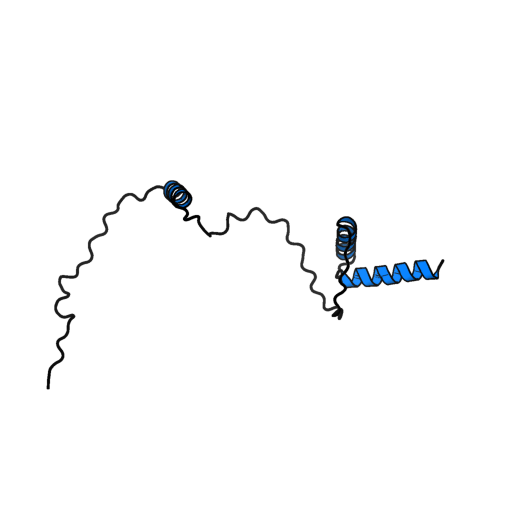 -5.149 -4.604 3.853 1.00 89.38 91 GLY A N 1
ATOM 709 C CA . GLY A 1 91 ? -6.533 -4.396 4.286 1.00 89.38 91 GLY A CA 1
ATOM 710 C C . GLY A 1 91 ? -6.968 -5.273 5.469 1.00 89.38 91 GLY A C 1
ATOM 711 O O . GLY A 1 91 ? -7.821 -4.853 6.245 1.00 89.38 91 GLY A O 1
ATOM 712 N N . GLU A 1 92 ? -6.390 -6.468 5.627 1.00 90.38 92 GLU A N 1
ATOM 713 C CA . GLU A 1 92 ? -6.628 -7.344 6.787 1.00 90.38 92 GLU A CA 1
ATOM 714 C C . GLU A 1 92 ? -5.985 -6.753 8.036 1.00 90.38 92 GLU A C 1
ATOM 716 O O . GLU A 1 92 ? -6.644 -6.575 9.060 1.00 90.38 92 GLU A O 1
ATOM 721 N N . VAL A 1 93 ? -4.719 -6.356 7.909 1.00 93.56 93 VAL A N 1
ATOM 722 C CA . VAL A 1 93 ? -3.963 -5.743 9.002 1.00 93.56 93 VAL A CA 1
ATOM 723 C C . VAL A 1 93 ? -4.642 -4.460 9.472 1.00 93.56 93 VAL A C 1
ATOM 725 O O . VAL A 1 93 ? -4.814 -4.263 10.673 1.00 93.56 93 VAL A O 1
ATOM 728 N N . LEU A 1 94 ? -5.121 -3.628 8.541 1.00 92.75 94 LEU A N 1
ATOM 729 C CA . LEU A 1 94 ? -5.869 -2.417 8.877 1.00 92.75 94 LEU A CA 1
ATOM 730 C C . LEU A 1 94 ? -7.167 -2.728 9.641 1.00 92.75 94 LEU A C 1
ATOM 732 O O . LEU A 1 94 ? -7.459 -2.069 10.637 1.00 92.75 94 LEU A O 1
ATOM 736 N N . ALA A 1 95 ? -7.936 -3.735 9.218 1.00 91.81 95 ALA A N 1
ATOM 737 C CA . ALA A 1 95 ? -9.162 -4.130 9.913 1.00 91.81 95 ALA A CA 1
ATOM 738 C C . ALA A 1 95 ? -8.877 -4.619 11.345 1.00 91.81 95 ALA A C 1
ATOM 740 O O . ALA A 1 95 ? -9.575 -4.228 12.283 1.00 91.81 95 ALA A O 1
ATOM 741 N N . ARG A 1 96 ? -7.816 -5.416 11.532 1.00 93.50 96 ARG A N 1
ATOM 742 C CA . ARG A 1 96 ? -7.361 -5.866 12.857 1.00 93.50 96 ARG A CA 1
ATOM 743 C C . ARG A 1 96 ? -6.911 -4.709 13.739 1.00 93.50 96 ARG A C 1
ATOM 745 O O . ARG A 1 96 ? -7.286 -4.670 14.909 1.00 93.50 96 ARG A O 1
ATOM 752 N N . ALA A 1 97 ? -6.166 -3.756 13.180 1.00 94.50 97 ALA A N 1
ATOM 753 C CA . ALA A 1 97 ? -5.737 -2.559 13.893 1.00 94.50 97 ALA A CA 1
ATOM 754 C C . ALA A 1 97 ? -6.938 -1.731 14.381 1.00 94.50 97 ALA A C 1
ATOM 756 O O . ALA A 1 97 ? -6.973 -1.328 15.540 1.00 94.50 97 ALA A O 1
ATOM 757 N N . LEU A 1 98 ? -7.966 -1.546 13.543 1.00 94.56 98 LEU A N 1
ATOM 758 C CA . LEU A 1 98 ? -9.194 -0.842 13.934 1.00 94.56 98 LEU A CA 1
ATOM 759 C C . LEU A 1 98 ? -9.973 -1.586 15.029 1.00 94.56 98 LEU A C 1
ATOM 761 O O . LEU A 1 98 ? -10.469 -0.959 15.963 1.00 94.56 98 LEU A O 1
ATOM 765 N N . ALA A 1 99 ? -10.056 -2.917 14.951 1.00 95.50 99 ALA A N 1
ATOM 766 C CA . ALA A 1 99 ? -10.689 -3.726 15.992 1.00 95.50 99 ALA A CA 1
ATOM 767 C C . ALA A 1 99 ? -9.915 -3.675 17.323 1.00 95.50 99 ALA A C 1
ATOM 769 O O . ALA A 1 99 ? -10.524 -3.648 18.392 1.00 95.50 99 ALA A O 1
ATOM 770 N N . ALA A 1 100 ? -8.579 -3.653 17.283 1.00 96.00 100 ALA A N 1
ATOM 771 C CA . ALA A 1 100 ? -7.744 -3.460 18.467 1.00 96.00 100 ALA A CA 1
ATOM 772 C C . ALA A 1 100 ? -7.953 -2.070 19.083 1.00 96.00 100 ALA A C 1
ATOM 774 O O . ALA A 1 100 ? -8.276 -1.988 20.264 1.00 96.00 100 ALA A O 1
ATOM 775 N N . LEU A 1 101 ? -7.901 -1.011 18.269 1.00 95.75 101 LEU A N 1
ATOM 776 C CA . LEU A 1 101 ? -8.143 0.361 18.717 1.00 95.75 101 LEU A CA 1
ATOM 777 C C . LEU A 1 101 ? -9.525 0.510 19.366 1.00 95.75 101 LEU A C 1
ATOM 779 O O . LEU A 1 101 ? -9.658 1.157 20.400 1.00 95.75 101 LEU A O 1
ATOM 783 N N . ARG A 1 102 ? -10.561 -0.121 18.798 1.00 96.25 102 ARG A N 1
ATOM 784 C CA . ARG A 1 102 ? -11.904 -0.096 19.387 1.00 96.25 102 ARG A CA 1
ATOM 785 C C . ARG A 1 102 ? -11.942 -0.756 20.766 1.00 96.25 102 ARG A C 1
ATOM 787 O O . ARG A 1 102 ? -12.516 -0.181 21.680 1.00 96.25 102 ARG A O 1
ATOM 794 N N . ARG A 1 103 ? -11.294 -1.915 20.927 1.00 96.62 103 ARG A N 1
ATOM 795 C CA . ARG A 1 103 ? -11.195 -2.597 22.229 1.00 96.62 103 ARG A CA 1
ATOM 796 C C . ARG A 1 103 ? -10.478 -1.745 23.275 1.00 96.62 103 ARG A C 1
ATOM 798 O O . ARG A 1 103 ? -10.910 -1.728 24.418 1.00 96.62 103 ARG A O 1
ATOM 805 N N . GLU A 1 104 ? -9.414 -1.043 22.894 1.00 96.38 104 GLU A N 1
ATOM 806 C CA . GLU A 1 104 ? -8.684 -0.147 23.802 1.00 96.38 104 GLU A CA 1
ATOM 807 C C . GLU A 1 104 ? -9.518 1.064 24.229 1.00 96.38 104 GLU A C 1
ATOM 809 O O . GLU A 1 104 ? -9.427 1.495 25.375 1.00 96.38 104 GLU A O 1
ATOM 814 N N . LEU A 1 105 ? -10.340 1.602 23.324 1.00 95.56 105 LEU A N 1
ATOM 815 C CA . LEU A 1 105 ? -11.238 2.717 23.626 1.00 95.56 105 LEU A CA 1
ATOM 816 C C . LEU A 1 105 ? -12.430 2.296 24.487 1.00 95.56 105 LEU A C 1
ATOM 818 O O . LEU A 1 105 ? -12.816 3.052 25.367 1.00 95.56 105 LEU A O 1
ATOM 822 N N . ASP A 1 106 ? -12.999 1.112 24.249 1.00 93.31 106 ASP A N 1
ATOM 823 C CA . ASP A 1 106 ? -14.128 0.594 25.033 1.00 93.31 106 ASP A CA 1
ATOM 824 C C . ASP A 1 106 ? -13.688 0.110 26.435 1.00 93.31 106 ASP A C 1
ATOM 826 O O . ASP A 1 106 ? -14.509 0.012 27.344 1.00 93.31 106 ASP A O 1
ATOM 830 N N . ALA A 1 107 ? -12.400 -0.204 26.620 1.00 85.56 107 ALA A N 1
ATOM 831 C CA . ALA A 1 107 ? -11.812 -0.585 27.908 1.00 85.56 107 ALA A CA 1
ATOM 832 C C . ALA A 1 107 ? -11.384 0.615 28.778 1.00 85.56 107 ALA A C 1
ATOM 834 O O . ALA A 1 107 ? -10.832 0.411 29.863 1.00 85.56 107 ALA A O 1
ATOM 835 N N . LYS A 1 108 ? -11.593 1.842 28.295 1.00 64.50 108 LYS A N 1
ATOM 836 C CA . LYS A 1 108 ? -11.182 3.095 28.932 1.00 64.50 108 LYS A CA 1
ATOM 837 C C . LYS A 1 108 ? -12.386 3.870 29.452 1.00 64.50 108 LYS A C 1
ATOM 839 O O . LYS A 1 108 ? -12.230 4.490 30.526 1.00 64.50 108 LYS A O 1
#

Secondary structure (DSSP, 8-state):
--PPP-TTTT-TT-PPPP---PPPPPHHHHHHHHHHTT----SPPP---PPP------------S-------HHHHHHHHHHHHHTT--HHHHHHHHHHHHHHHHHT-

Foldseek 3Di:
DDDDDDPCPPCPPVDDDDDDPDDDDDVVVVQVVCVVVVNHDPPPPDDDPDDPDDPDLDDDDVPPDDDDDDDDPVVVVVLVVVCVVVVHDSVVSVVVVVVVVVVVVVVD

Radius of gyration: 33.94 Å; chains: 1; bounding box: 49×28×108 Å

pLDDT: mean 82.05, std 10.98, range [44.38, 96.62]

Organism: Paraburkholderia atlantica (NCBI:txid2654982)